Protein AF-A0A4Z0R984-F1 (afdb_monomer_lite)

Radius of gyration: 14.75 Å; chains: 1; bounding box: 30×15×50 Å

Secondary structure (DSSP, 8-state):
-----PPPHHHHHHHHHHHHHHHHHHHHT--TT---HHHHHHHHHHHHHHHHHHHHHHHH--

Sequence (62 aa):
MDDNQQPNAQELLLQLNIIEAKLTDLIARWPYHSVQAKMVAEREDLEEERDCILHLLSQSDS

Organism: NCBI:txid2018669

pLDDT: mean 85.56, std 14.13, range [42.03, 96.69]

Structure (mmCIF, N/CA/C/O backbone):
data_AF-A0A4Z0R984-F1
#
_entry.id   AF-A0A4Z0R984-F1
#
loop_
_atom_site.group_PDB
_atom_site.id
_atom_site.type_symbol
_atom_site.label_atom_id
_atom_site.label_alt_id
_atom_site.label_comp_id
_atom_site.label_asym_id
_atom_site.label_entity_id
_atom_site.label_seq_id
_atom_site.pdbx_PDB_ins_code
_atom_site.Cartn_x
_atom_site.Cartn_y
_atom_site.Cartn_z
_atom_site.occupancy
_atom_site.B_iso_or_equiv
_atom_site.auth_seq_id
_atom_site.auth_comp_id
_atom_site.auth_asym_id
_atom_site.auth_atom_id
_atom_site.pdbx_PDB_model_num
ATOM 1 N N . MET A 1 1 ? 3.497 6.005 31.726 1.00 42.03 1 MET A N 1
ATOM 2 C CA . MET A 1 1 ? 3.625 5.976 30.259 1.00 42.03 1 MET A CA 1
ATOM 3 C C . MET A 1 1 ? 3.067 4.625 29.847 1.00 42.03 1 MET A C 1
ATOM 5 O O . MET A 1 1 ? 3.831 3.716 29.565 1.00 42.03 1 MET A O 1
ATOM 9 N N . ASP A 1 2 ? 1.752 4.463 29.994 1.00 49.59 2 ASP A N 1
ATOM 10 C CA . ASP A 1 2 ? 1.026 3.266 29.556 1.00 49.59 2 ASP A CA 1
ATOM 11 C C . ASP A 1 2 ? 0.211 3.692 28.340 1.00 49.59 2 ASP A C 1
ATOM 13 O O . ASP A 1 2 ? -1.003 3.857 28.401 1.00 49.59 2 ASP A O 1
ATOM 17 N N . ASP A 1 3 ? 0.909 3.953 27.240 1.00 48.94 3 ASP A N 1
ATOM 18 C CA . ASP A 1 3 ? 0.290 4.325 25.971 1.00 48.94 3 ASP A CA 1
ATOM 19 C C . ASP A 1 3 ? 0.094 3.053 25.137 1.00 48.94 3 ASP A C 1
ATOM 21 O O . ASP A 1 3 ? 0.590 2.913 24.025 1.00 48.94 3 ASP A O 1
ATOM 25 N N . ASN A 1 4 ? -0.635 2.086 25.706 1.00 52.34 4 ASN A N 1
ATOM 26 C CA . ASN A 1 4 ? -1.185 0.936 24.984 1.00 52.34 4 ASN A CA 1
ATOM 27 C C . ASN A 1 4 ? -2.465 1.358 24.238 1.00 52.34 4 ASN A C 1
ATOM 29 O O . ASN A 1 4 ? -3.512 0.719 24.340 1.00 52.34 4 ASN A O 1
ATOM 33 N N . GLN A 1 5 ? -2.410 2.511 23.571 1.00 58.91 5 GLN A N 1
ATOM 34 C CA . GLN A 1 5 ? -3.534 3.056 22.834 1.00 58.91 5 GLN A CA 1
ATOM 35 C C . GLN A 1 5 ? -3.458 2.451 21.438 1.00 58.91 5 GLN A C 1
ATOM 37 O O . GLN A 1 5 ? -2.605 2.831 20.637 1.00 58.91 5 GLN A O 1
ATOM 42 N N . GLN A 1 6 ? -4.309 1.456 21.170 1.00 61.97 6 GLN A N 1
ATOM 43 C CA . GLN A 1 6 ? -4.525 1.003 19.800 1.00 61.97 6 GLN A CA 1
ATOM 44 C C . GLN A 1 6 ? -4.770 2.248 18.933 1.00 61.97 6 GLN A C 1
ATOM 46 O O . GLN A 1 6 ? -5.529 3.126 19.367 1.00 61.97 6 GLN A O 1
ATOM 51 N N . PRO A 1 7 ? -4.105 2.366 17.768 1.00 67.62 7 PRO A N 1
ATOM 52 C CA . PRO A 1 7 ? -4.294 3.512 16.892 1.00 67.62 7 PRO A CA 1
ATOM 53 C C . PRO A 1 7 ? -5.788 3.673 16.640 1.00 67.62 7 PRO A C 1
ATOM 55 O O . PRO A 1 7 ? -6.484 2.705 16.321 1.00 67.62 7 PRO A O 1
ATOM 58 N N . ASN A 1 8 ? -6.298 4.881 16.870 1.00 82.38 8 ASN A N 1
ATOM 59 C CA . ASN A 1 8 ? -7.728 5.105 16.729 1.00 82.38 8 ASN A CA 1
ATOM 60 C C . ASN A 1 8 ? -8.119 4.946 15.246 1.00 82.38 8 ASN A C 1
ATOM 62 O O . ASN A 1 8 ? -7.286 5.101 14.349 1.00 82.38 8 ASN A O 1
ATOM 66 N N . ALA A 1 9 ? -9.390 4.657 14.963 1.00 87.00 9 ALA A N 1
ATOM 67 C CA . ALA A 1 9 ? -9.839 4.415 13.591 1.00 87.00 9 ALA A CA 1
ATOM 68 C C . ALA A 1 9 ? -9.496 5.570 12.622 1.00 87.00 9 ALA A C 1
ATOM 70 O O . ALA A 1 9 ? -9.221 5.324 11.452 1.00 87.00 9 ALA A O 1
ATOM 71 N N . GLN A 1 10 ? -9.444 6.824 13.091 1.00 89.25 10 GLN A N 1
ATOM 72 C CA . GLN A 1 10 ? -9.063 7.969 12.252 1.00 89.25 10 GLN A CA 1
ATOM 73 C C . GLN A 1 10 ? -7.567 7.967 11.908 1.00 89.25 10 GLN A C 1
ATOM 75 O O . GLN A 1 10 ? -7.209 8.290 10.778 1.00 89.25 10 GLN A O 1
ATOM 80 N N . GLU A 1 11 ? -6.694 7.572 12.837 1.00 90.94 11 GLU A N 1
ATOM 81 C CA . GLU A 1 11 ? -5.262 7.384 12.569 1.00 90.94 11 GLU A CA 1
ATOM 82 C C . GLU A 1 11 ? -5.022 6.246 11.579 1.00 90.94 11 GLU A C 1
ATOM 84 O O . GLU A 1 11 ? -4.240 6.411 10.644 1.00 90.94 11 GLU A O 1
ATOM 89 N N . LEU A 1 12 ? -5.732 5.125 11.734 1.00 91.31 12 LEU A N 1
ATOM 90 C CA . LEU A 1 12 ? -5.667 4.005 10.793 1.00 91.31 12 LEU A CA 1
ATOM 91 C C . LEU A 1 12 ? -6.151 4.414 9.394 1.00 91.31 12 LEU A C 1
ATOM 93 O O . LEU A 1 12 ? -5.486 4.116 8.406 1.00 91.31 12 LEU A O 1
ATOM 97 N N . LEU A 1 13 ? -7.249 5.169 9.292 1.00 92.62 13 LEU A N 1
ATOM 98 C CA . LEU A 1 13 ? -7.725 5.714 8.015 1.00 92.62 13 LEU A CA 1
ATOM 99 C C . LEU A 1 13 ? -6.728 6.699 7.388 1.00 92.62 13 LEU A C 1
ATOM 101 O O . LEU A 1 13 ? -6.557 6.717 6.169 1.00 92.62 13 LEU A O 1
ATOM 105 N N . LEU A 1 14 ? -6.054 7.527 8.190 1.00 94.31 14 LEU A N 1
ATOM 106 C CA . LEU A 1 14 ? -5.019 8.428 7.686 1.00 94.31 14 LEU A CA 1
ATOM 107 C C . LEU A 1 14 ? -3.825 7.643 7.12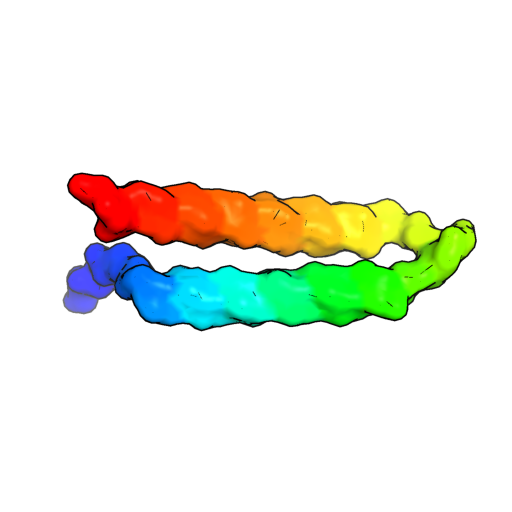9 1.00 94.31 14 LEU A C 1
ATOM 109 O O . LEU A 1 14 ? -3.352 7.947 6.034 1.00 94.31 14 LEU A O 1
ATOM 113 N N . GLN A 1 15 ? -3.360 6.625 7.856 1.00 93.88 15 GLN A N 1
ATOM 114 C CA . GLN A 1 15 ? -2.276 5.752 7.406 1.00 93.88 15 GLN A CA 1
ATOM 115 C C . GLN A 1 15 ? -2.659 4.995 6.128 1.00 93.88 15 GLN A C 1
ATOM 117 O O . GLN A 1 15 ? -1.864 4.958 5.188 1.00 93.88 15 GLN A O 1
ATOM 122 N N . LEU A 1 16 ? -3.896 4.495 6.044 1.00 94.56 16 LEU A N 1
ATOM 123 C CA . LEU A 1 16 ? -4.426 3.843 4.848 1.00 94.56 16 LEU A CA 1
ATOM 124 C C . LEU A 1 16 ? -4.353 4.764 3.623 1.00 94.56 16 LEU A C 1
ATOM 126 O O . LEU A 1 16 ? -3.773 4.388 2.607 1.00 94.56 16 LEU A O 1
ATOM 130 N N . ASN A 1 17 ? -4.846 6.001 3.744 1.00 95.56 17 ASN A N 1
ATOM 131 C CA . ASN A 1 17 ? -4.790 6.989 2.660 1.00 95.56 17 ASN A CA 1
ATOM 132 C C . ASN A 1 17 ? -3.348 7.275 2.201 1.00 95.56 17 ASN A C 1
ATOM 134 O O . ASN A 1 17 ? -3.090 7.446 1.009 1.00 95.56 17 ASN A O 1
ATOM 138 N N . ILE A 1 18 ? -2.394 7.332 3.136 1.00 96.25 18 ILE A N 1
ATOM 139 C CA . ILE A 1 18 ? -0.977 7.551 2.814 1.00 96.25 18 ILE A CA 1
ATOM 140 C C . ILE A 1 18 ? -0.418 6.373 2.008 1.00 96.25 18 ILE A C 1
ATOM 142 O O . ILE A 1 18 ? 0.299 6.588 1.029 1.00 96.25 18 ILE A O 1
ATOM 146 N N . ILE A 1 19 ? -0.728 5.138 2.402 1.00 95.12 19 ILE A N 1
ATOM 147 C CA . ILE A 1 19 ? -0.266 3.931 1.703 1.00 95.12 19 ILE A CA 1
ATOM 148 C C . ILE A 1 19 ? -0.889 3.841 0.310 1.00 95.12 19 ILE A C 1
ATOM 150 O O . ILE A 1 19 ? -0.175 3.591 -0.660 1.00 95.12 19 ILE A O 1
ATOM 154 N N . GLU A 1 20 ? -2.184 4.120 0.175 1.00 95.12 20 GLU A N 1
ATOM 155 C CA . GLU A 1 20 ? -2.864 4.142 -1.125 1.00 95.12 20 GLU A CA 1
ATOM 156 C C . GLU A 1 20 ? -2.273 5.198 -2.071 1.00 95.12 20 GLU A C 1
ATOM 158 O O . GLU A 1 20 ? -2.064 4.927 -3.261 1.00 95.12 20 GLU A O 1
ATOM 163 N N . ALA A 1 21 ? -1.923 6.377 -1.548 1.00 95.94 21 ALA A N 1
ATOM 164 C CA . ALA A 1 21 ? -1.222 7.402 -2.316 1.00 95.94 21 ALA A CA 1
ATOM 165 C C . ALA A 1 21 ? 0.167 6.919 -2.768 1.00 95.94 21 ALA A C 1
ATOM 167 O O . ALA A 1 21 ? 0.507 7.044 -3.945 1.00 95.94 21 ALA A O 1
ATOM 168 N N . LYS A 1 22 ? 0.948 6.296 -1.872 1.00 94.50 22 LYS A N 1
ATOM 169 C CA . LYS A 1 22 ? 2.261 5.721 -2.214 1.00 94.50 22 LYS A CA 1
ATOM 170 C C . LYS A 1 22 ? 2.155 4.627 -3.274 1.00 94.50 22 LYS A C 1
ATOM 172 O O . LYS A 1 22 ? 2.966 4.614 -4.195 1.00 94.50 22 LYS A O 1
ATOM 177 N N . LEU A 1 23 ? 1.167 3.737 -3.171 1.00 93.69 23 LEU A N 1
ATOM 178 C CA . LEU A 1 23 ? 0.908 2.686 -4.159 1.00 93.69 23 LEU A CA 1
ATOM 179 C C . LEU A 1 23 ? 0.580 3.281 -5.528 1.00 93.69 23 LEU A C 1
ATOM 181 O O . LEU A 1 23 ? 1.143 2.861 -6.540 1.00 93.69 23 LEU A O 1
ATOM 185 N N . THR A 1 24 ? -0.281 4.298 -5.555 1.00 93.69 24 THR A N 1
ATOM 186 C CA . THR A 1 24 ? -0.646 5.009 -6.786 1.00 93.69 24 THR A CA 1
ATOM 187 C C . THR A 1 24 ? 0.580 5.653 -7.431 1.00 93.69 24 THR A C 1
ATOM 189 O O . THR A 1 24 ? 0.838 5.439 -8.617 1.00 93.69 24 THR A O 1
ATOM 192 N N . ASP A 1 25 ? 1.388 6.369 -6.649 1.00 93.19 25 ASP A N 1
ATOM 193 C CA . ASP A 1 25 ? 2.618 7.010 -7.122 1.00 93.19 25 ASP A CA 1
ATOM 194 C C . ASP A 1 25 ? 3.686 5.998 -7.551 1.00 93.19 25 ASP A C 1
ATOM 196 O O . ASP A 1 25 ? 4.466 6.248 -8.476 1.00 93.19 25 ASP A O 1
ATOM 200 N N . LEU A 1 26 ? 3.772 4.853 -6.874 1.00 89.44 26 LEU A N 1
ATOM 201 C CA . LEU A 1 26 ? 4.693 3.781 -7.225 1.00 89.44 26 LEU A CA 1
ATOM 202 C C . LEU A 1 26 ? 4.316 3.190 -8.585 1.00 89.44 26 LEU A C 1
ATOM 204 O O . LEU A 1 26 ? 5.163 3.158 -9.476 1.00 89.44 26 LEU A O 1
ATOM 208 N N . ILE A 1 27 ? 3.049 2.814 -8.775 1.00 88.25 27 ILE A N 1
ATOM 209 C CA . ILE A 1 27 ? 2.537 2.249 -10.031 1.00 88.25 27 ILE A CA 1
ATOM 210 C C . ILE A 1 27 ? 2.623 3.273 -11.170 1.00 88.25 27 ILE A C 1
ATOM 212 O O . ILE A 1 27 ? 3.021 2.920 -12.279 1.00 88.25 27 ILE A O 1
ATOM 216 N N . ALA A 1 28 ? 2.335 4.551 -10.914 1.00 90.44 28 ALA A N 1
ATOM 217 C CA . ALA A 1 28 ? 2.463 5.611 -11.917 1.00 90.44 28 ALA A CA 1
ATOM 218 C C . ALA A 1 28 ? 3.909 5.790 -12.415 1.00 90.44 28 ALA A C 1
ATOM 220 O O . ALA A 1 28 ? 4.132 6.183 -13.560 1.00 90.44 28 ALA A O 1
ATOM 221 N N . ARG A 1 29 ? 4.901 5.480 -11.569 1.00 88.75 29 ARG A N 1
ATOM 222 C CA . ARG A 1 29 ? 6.330 5.526 -11.914 1.00 88.75 29 ARG A CA 1
ATOM 223 C C . ARG A 1 29 ? 6.847 4.233 -12.549 1.00 88.75 29 ARG A C 1
ATOM 225 O O . ARG A 1 29 ? 8.029 4.179 -12.898 1.00 88.75 29 ARG A O 1
ATOM 232 N N . TRP A 1 30 ? 6.023 3.193 -12.701 1.00 88.81 30 TRP A N 1
ATOM 233 C CA . TRP A 1 30 ? 6.479 1.925 -13.268 1.00 88.81 30 TRP A CA 1
ATOM 234 C C . TRP A 1 30 ? 6.843 2.064 -14.749 1.00 88.81 30 TRP A C 1
ATOM 236 O O . TRP A 1 30 ? 6.005 2.435 -15.574 1.00 88.81 30 TRP A O 1
ATOM 246 N N . PRO A 1 31 ? 8.087 1.727 -15.132 1.00 84.81 31 PRO A N 1
ATOM 247 C CA . PRO A 1 31 ? 8.458 1.688 -16.534 1.00 84.81 31 PRO A CA 1
ATOM 248 C C . PRO A 1 31 ? 7.770 0.499 -17.213 1.00 84.81 31 PRO A C 1
ATOM 250 O O . PRO A 1 31 ? 7.929 -0.645 -16.792 1.00 84.81 31 PRO A O 1
ATOM 253 N N . TYR A 1 32 ? 7.070 0.768 -18.316 1.00 74.62 32 TYR A N 1
ATOM 254 C CA . TYR A 1 32 ? 6.207 -0.181 -19.036 1.00 74.62 32 TYR A CA 1
ATOM 255 C C . TYR A 1 32 ? 6.895 -1.504 -19.445 1.00 74.62 32 TYR A C 1
ATOM 257 O O . TYR A 1 32 ? 6.235 -2.523 -19.624 1.00 74.62 32 TYR A O 1
ATOM 265 N N . HIS A 1 33 ? 8.228 -1.510 -19.565 1.00 77.31 33 HIS A N 1
ATOM 266 C CA . HIS A 1 33 ? 9.011 -2.681 -19.986 1.00 77.31 33 HIS A CA 1
ATOM 267 C C . HIS A 1 33 ? 10.164 -3.061 -19.045 1.00 77.31 33 HIS A C 1
ATOM 269 O O . HIS A 1 33 ? 10.890 -4.008 -19.337 1.00 77.31 33 HIS A O 1
ATOM 275 N N . SER A 1 34 ? 10.353 -2.343 -17.934 1.00 84.88 34 SER A N 1
ATOM 276 C CA . SER A 1 34 ? 11.554 -2.492 -17.094 1.00 84.88 34 SER A CA 1
ATOM 277 C C . SER A 1 34 ? 11.236 -2.457 -15.605 1.00 84.88 34 SER A C 1
ATOM 279 O O . SER A 1 34 ? 12.016 -1.910 -14.820 1.00 84.88 34 SER A O 1
ATOM 281 N N . VAL A 1 35 ? 10.069 -2.978 -15.212 1.00 86.69 35 VAL A N 1
ATOM 282 C CA . VAL A 1 35 ? 9.714 -3.109 -13.795 1.00 86.69 35 VAL A CA 1
ATOM 283 C C . VAL A 1 35 ? 10.788 -3.959 -13.123 1.00 86.69 35 VAL A C 1
ATOM 285 O O . VAL A 1 35 ? 11.032 -5.105 -13.499 1.00 86.69 35 VAL A O 1
ATOM 288 N N . GLN A 1 36 ? 11.487 -3.363 -12.164 1.00 88.69 36 GLN A N 1
ATOM 289 C CA . GLN A 1 36 ? 12.557 -4.039 -11.441 1.00 88.69 36 GLN A CA 1
ATOM 290 C C . GLN A 1 36 ? 11.955 -4.829 -10.281 1.00 88.69 36 GLN A C 1
ATOM 292 O O . GLN A 1 36 ? 11.003 -4.363 -9.661 1.00 88.69 36 GLN A O 1
ATOM 297 N N . ALA A 1 37 ? 12.558 -5.966 -9.924 1.00 90.19 37 ALA A N 1
ATOM 298 C CA . ALA A 1 37 ? 12.115 -6.781 -8.788 1.00 90.19 37 ALA A CA 1
ATOM 299 C C . ALA A 1 37 ? 11.953 -5.957 -7.496 1.00 90.19 37 ALA A C 1
ATOM 301 O O . ALA A 1 37 ? 10.986 -6.141 -6.771 1.00 90.19 37 ALA A O 1
ATOM 302 N N . LYS A 1 38 ? 12.829 -4.968 -7.267 1.00 88.88 38 LYS A N 1
ATOM 303 C CA . LYS A 1 38 ? 12.727 -4.041 -6.128 1.00 88.88 38 LYS A CA 1
ATOM 304 C C . LYS A 1 38 ? 11.425 -3.227 -6.098 1.00 88.88 38 LYS A C 1
ATOM 306 O O . LYS A 1 38 ? 10.945 -2.914 -5.026 1.00 88.88 38 LYS A O 1
ATOM 311 N N . MET A 1 39 ? 10.873 -2.874 -7.263 1.00 88.69 39 MET A N 1
ATOM 312 C CA . MET A 1 39 ? 9.631 -2.098 -7.365 1.00 88.69 39 MET A CA 1
ATOM 313 C C . MET A 1 39 ? 8.409 -2.979 -7.115 1.00 88.69 39 MET A C 1
ATOM 315 O O . MET A 1 39 ? 7.395 -2.490 -6.633 1.00 88.69 39 MET A O 1
ATOM 319 N N . VAL A 1 40 ? 8.507 -4.265 -7.468 1.00 92.38 40 VAL A N 1
ATOM 320 C CA . VAL A 1 40 ? 7.484 -5.265 -7.143 1.00 92.38 40 VAL A CA 1
ATOM 321 C C . VAL A 1 40 ? 7.499 -5.541 -5.645 1.00 92.38 40 VAL A C 1
ATOM 323 O O . VAL A 1 40 ? 6.448 -5.442 -5.034 1.00 92.38 40 VAL A O 1
ATOM 326 N N . ALA A 1 41 ? 8.679 -5.763 -5.059 1.00 93.88 41 ALA A N 1
ATOM 327 C CA . ALA A 1 41 ? 8.836 -5.940 -3.616 1.00 93.88 41 ALA A CA 1
ATOM 328 C C . ALA A 1 41 ? 8.301 -4.730 -2.831 1.00 93.88 41 ALA A C 1
ATOM 330 O O . ALA A 1 41 ? 7.484 -4.896 -1.942 1.00 93.88 41 ALA A O 1
ATOM 331 N N . GLU A 1 42 ? 8.656 -3.502 -3.234 1.00 93.56 42 GLU A N 1
ATOM 332 C CA . GLU A 1 42 ? 8.127 -2.281 -2.603 1.00 93.56 42 GLU A CA 1
ATOM 333 C C . GLU A 1 42 ? 6.595 -2.182 -2.705 1.00 93.56 42 GLU A C 1
ATOM 335 O O . GLU A 1 42 ? 5.942 -1.687 -1.790 1.00 93.56 42 GLU A O 1
ATOM 340 N N . ARG A 1 43 ? 5.998 -2.659 -3.806 1.00 93.94 43 ARG A N 1
ATOM 341 C CA . ARG A 1 43 ? 4.538 -2.714 -3.941 1.00 93.94 43 ARG A CA 1
ATOM 342 C C . ARG A 1 43 ? 3.939 -3.763 -3.007 1.00 93.94 43 ARG A C 1
ATOM 344 O O . ARG A 1 43 ? 2.950 -3.458 -2.358 1.00 93.94 43 ARG A O 1
ATOM 351 N N . GLU A 1 44 ? 4.515 -4.961 -2.962 1.00 96.25 44 GLU A N 1
ATOM 352 C CA . GLU A 1 44 ? 4.055 -6.060 -2.105 1.00 96.25 44 GLU A CA 1
ATOM 353 C C . GLU A 1 44 ? 4.109 -5.663 -0.624 1.00 96.25 44 GLU A C 1
ATOM 355 O O . GLU A 1 44 ? 3.118 -5.842 0.077 1.00 96.25 44 GLU A O 1
ATOM 360 N N . ASP A 1 45 ? 5.191 -5.012 -0.186 1.00 95.69 45 ASP A N 1
ATOM 361 C CA . ASP A 1 45 ? 5.331 -4.490 1.179 1.00 95.69 45 ASP A CA 1
ATOM 362 C C . ASP A 1 45 ? 4.215 -3.476 1.513 1.00 95.69 45 ASP A C 1
ATOM 364 O O . ASP A 1 45 ? 3.591 -3.537 2.573 1.00 95.69 45 ASP A O 1
ATOM 368 N N . LEU A 1 46 ? 3.922 -2.548 0.592 1.00 95.25 46 LEU A N 1
ATOM 369 C CA . LEU A 1 46 ? 2.854 -1.555 0.766 1.00 95.25 46 LEU A CA 1
ATOM 370 C C . LEU A 1 46 ? 1.448 -2.181 0.715 1.00 95.25 46 LEU A C 1
ATOM 372 O O . LEU A 1 46 ? 0.542 -1.715 1.406 1.00 95.25 46 LEU A O 1
ATOM 376 N N . GLU A 1 47 ? 1.238 -3.212 -0.106 1.00 95.88 47 GLU A N 1
ATOM 377 C CA . GLU A 1 47 ? -0.020 -3.966 -0.167 1.00 95.88 47 GLU A CA 1
ATOM 378 C C . GLU A 1 47 ? -0.260 -4.746 1.134 1.00 95.88 47 GLU A C 1
ATOM 380 O O . GLU A 1 47 ? -1.375 -4.723 1.654 1.00 95.88 47 GLU A O 1
ATOM 385 N N . GLU A 1 48 ? 0.780 -5.355 1.706 1.00 96.69 48 GLU A N 1
ATOM 386 C CA . GLU A 1 48 ? 0.707 -6.038 3.000 1.00 96.69 48 GLU A CA 1
ATOM 387 C C . GLU A 1 48 ? 0.409 -5.056 4.144 1.00 96.69 48 GLU A C 1
ATOM 389 O O . GLU A 1 48 ? -0.452 -5.326 4.987 1.00 96.69 48 GLU A O 1
ATOM 394 N N . GLU A 1 49 ? 1.045 -3.879 4.150 1.00 94.38 49 GLU A N 1
ATOM 395 C CA . GLU A 1 49 ? 0.781 -2.832 5.144 1.00 94.38 49 GLU A CA 1
ATOM 396 C C . GLU A 1 49 ? -0.670 -2.320 5.051 1.00 94.38 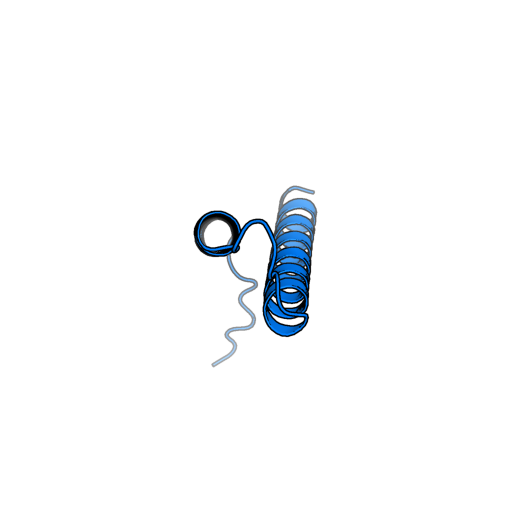49 GLU A C 1
ATOM 398 O O . GLU A 1 49 ? -1.353 -2.177 6.070 1.00 94.38 49 GLU A O 1
ATOM 403 N N . ARG A 1 50 ? -1.191 -2.123 3.829 1.00 95.44 50 ARG A N 1
ATOM 404 C CA . ARG A 1 50 ? -2.602 -1.774 3.590 1.00 95.44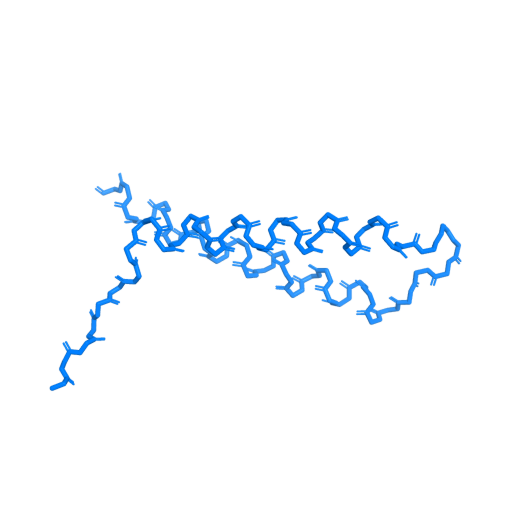 50 ARG A CA 1
ATOM 405 C C . ARG A 1 50 ? -3.540 -2.835 4.164 1.00 95.44 50 ARG A C 1
ATOM 407 O O . AR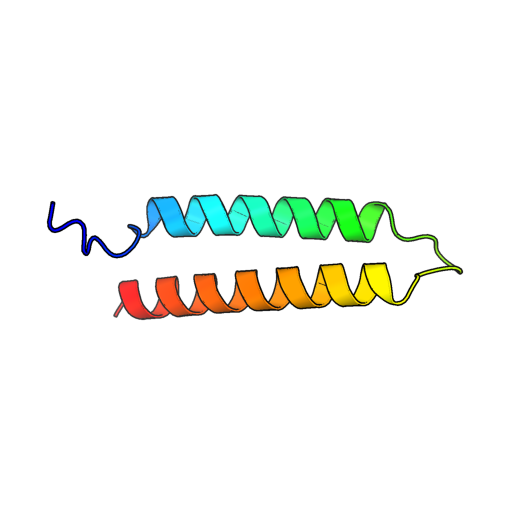G A 1 50 ? -4.492 -2.497 4.869 1.00 95.44 50 ARG A O 1
ATOM 414 N N . ASP A 1 51 ? -3.285 -4.102 3.858 1.00 95.88 51 ASP A N 1
ATOM 415 C CA . ASP A 1 51 ? -4.144 -5.211 4.270 1.00 95.88 51 ASP A CA 1
ATOM 416 C C . ASP A 1 51 ? -4.138 -5.383 5.798 1.00 95.88 51 ASP A C 1
ATOM 418 O O . ASP A 1 51 ? -5.191 -5.615 6.399 1.00 95.88 51 ASP A O 1
ATOM 422 N N . CYS A 1 52 ? -2.993 -5.155 6.451 1.00 94.06 52 CYS A N 1
ATOM 423 C CA . CYS A 1 52 ? -2.895 -5.085 7.909 1.00 94.06 52 CYS A CA 1
ATOM 424 C C . CYS A 1 52 ? -3.794 -3.986 8.494 1.00 94.06 52 CYS A C 1
ATOM 426 O O . CYS A 1 52 ? -4.553 -4.238 9.431 1.00 94.06 52 CYS A O 1
ATOM 428 N N . ILE A 1 53 ? -3.748 -2.773 7.937 1.00 93.19 53 ILE A N 1
ATOM 429 C CA . ILE A 1 53 ? -4.560 -1.648 8.421 1.00 93.19 53 ILE A CA 1
ATOM 430 C C . ILE A 1 53 ? -6.052 -1.902 8.204 1.00 93.19 53 ILE A C 1
ATOM 432 O O . ILE A 1 53 ? -6.852 -1.655 9.106 1.00 93.19 53 ILE A O 1
ATOM 436 N N . LEU A 1 54 ? -6.437 -2.435 7.043 1.00 93.25 54 LEU A N 1
ATOM 437 C CA . LEU A 1 54 ? -7.823 -2.816 6.764 1.00 93.25 54 LEU A CA 1
ATOM 438 C C . LEU A 1 54 ? -8.316 -3.889 7.737 1.00 93.25 54 LEU A C 1
ATOM 440 O O . LEU A 1 54 ? -9.449 -3.813 8.215 1.00 93.25 54 LEU A O 1
ATOM 444 N N . HIS A 1 55 ? -7.463 -4.857 8.079 1.00 93.25 55 HIS A N 1
ATOM 445 C CA . HIS A 1 55 ? -7.792 -5.849 9.091 1.00 93.25 55 HIS A CA 1
ATOM 446 C C . HIS A 1 55 ? -8.027 -5.185 10.453 1.00 93.25 55 HIS A C 1
ATOM 448 O O . HIS A 1 55 ? -9.079 -5.404 11.050 1.00 93.25 55 HIS A O 1
ATOM 454 N N . LEU A 1 56 ? -7.126 -4.311 10.910 1.00 90.50 56 LEU A N 1
ATOM 455 C CA . LEU A 1 56 ? -7.273 -3.581 12.178 1.00 90.50 56 LEU A CA 1
ATOM 456 C C . LEU A 1 56 ? -8.540 -2.712 12.222 1.00 90.50 56 LEU A C 1
ATOM 458 O O . LEU A 1 56 ? -9.238 -2.695 13.237 1.00 90.50 56 LEU A O 1
ATOM 462 N N . LEU A 1 57 ? -8.873 -2.039 11.118 1.00 88.94 57 LEU A N 1
ATOM 463 C CA . LEU A 1 57 ? -10.120 -1.285 10.976 1.00 88.94 57 LEU A CA 1
ATOM 464 C C . LEU A 1 57 ? -11.344 -2.204 11.070 1.00 88.94 57 LEU A C 1
ATOM 466 O O . LEU A 1 57 ? -12.268 -1.903 11.817 1.00 88.94 57 LEU A O 1
ATOM 470 N N . SER A 1 58 ? -11.323 -3.365 10.405 1.00 89.25 58 SER A N 1
ATOM 471 C CA . SER A 1 58 ? -12.424 -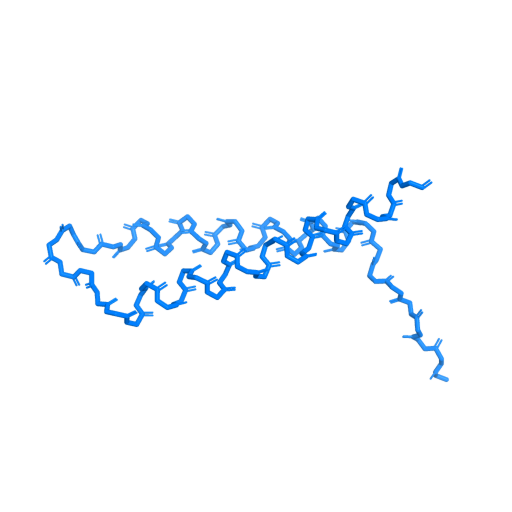4.340 10.476 1.00 89.25 58 SER A CA 1
ATOM 472 C C . SER A 1 58 ? -12.639 -4.914 11.881 1.00 89.25 58 SER A C 1
ATOM 474 O O . SER A 1 58 ? -13.770 -5.209 12.256 1.00 89.25 58 SER A O 1
ATOM 476 N N . GLN A 1 59 ? -11.564 -5.051 12.667 1.00 85.00 59 GLN A N 1
ATOM 477 C CA . GLN A 1 59 ? -11.636 -5.484 14.065 1.00 85.00 59 GLN A CA 1
ATOM 478 C C . GLN A 1 59 ? -12.119 -4.366 15.002 1.00 85.00 59 GLN A C 1
ATOM 4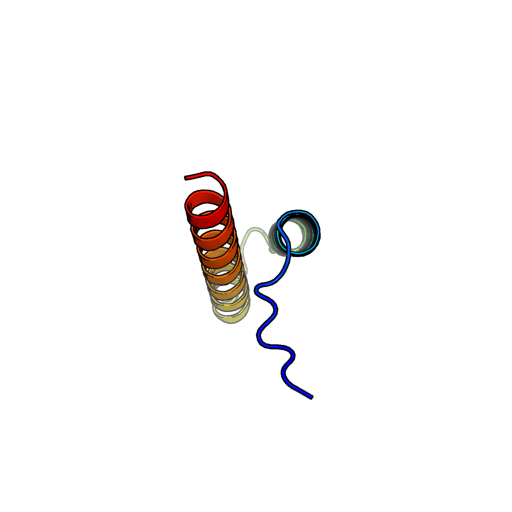80 O O . GLN A 1 59 ? -12.550 -4.659 16.110 1.00 85.00 59 GLN A O 1
ATOM 485 N N . SER A 1 60 ? -12.034 -3.101 14.578 1.00 69.94 60 SER A N 1
ATOM 486 C CA . SER A 1 60 ? -12.454 -1.939 15.376 1.00 69.94 60 SER A CA 1
ATOM 487 C C . SER A 1 60 ? -13.938 -1.583 15.198 1.00 69.94 60 SER A C 1
ATOM 489 O O . SER A 1 60 ? -14.478 -0.842 16.014 1.00 69.94 60 SER A O 1
ATOM 491 N N . ASP A 1 61 ? -14.583 -2.093 14.142 1.00 57.56 61 ASP A N 1
ATOM 492 C CA . ASP A 1 61 ? -16.007 -1.889 13.812 1.00 57.56 61 ASP A CA 1
ATOM 493 C C . ASP A 1 61 ? -16.930 -3.052 14.272 1.00 57.56 61 ASP A C 1
ATOM 495 O O . ASP A 1 61 ? -18.133 -3.022 14.004 1.00 57.56 61 ASP A O 1
ATOM 499 N N . SER A 1 62 ? -16.392 -4.085 14.945 1.00 49.31 62 SER A N 1
ATOM 500 C CA . SER A 1 62 ? -17.152 -5.209 15.548 1.00 49.31 62 SER A CA 1
ATOM 501 C C . SER A 1 62 ? -17.289 -5.074 17.061 1.00 49.31 62 SER A C 1
ATOM 503 O O . SER A 1 62 ? -18.369 -5.443 17.577 1.00 49.31 62 SER A O 1
#

Foldseek 3Di:
DPCPPDQPLVSLVVVLVVLVVVLVVLVVPADPPCRDPVSVVVNVVSVVVNVVSVVSNVVVVD